Protein AF-A0A9Q0PUJ4-F1 (afdb_monomer_lite)

InterPro domains:
  IPR000008 C2 domain [PF00168] (41-94)
  IPR000008 C2 domain [PS50004] (23-96)
  IPR035892 C2 domain superfamily [G3DSA:2.60.40.150] (30-95)
  IPR035892 C2 domain superfamily [SSF49562] (28-93)
  IPR047259 QUIRKY-like [PTHR31425] (8-95)

Organism: NCBI:txid2511006

Sequence (96 aa):
MQKPPQSVDFALKETSPNIGAGSFTGDKLSCTYDLVEQMQYLYARVVKAKDLPPKDITGSCDPYVEVKLGNYKGVTKHFEKKSNPEWNQVFAFSKG

Foldseek 3Di:
DDDPPDPCVPPDDDDDDPPDDDDDPDDDDPDPVVVDDDKDKDKDWDFKAAQAAAPDPVRFDFDKDWDDDPPDIDIFDTHTRDRIDGGRDMDIDIPD

Radius of gyration: 27.59 Å; chains: 1; bounding box: 47×29×88 Å

Structure (mmCIF, N/CA/C/O backbone):
data_AF-A0A9Q0PUJ4-F1
#
_entry.id   AF-A0A9Q0PUJ4-F1
#
loop_
_atom_site.group_PDB
_atom_site.id
_atom_site.type_symbol
_atom_site.label_atom_id
_atom_site.label_alt_id
_atom_site.label_comp_id
_atom_site.label_asym_id
_atom_site.label_entity_id
_atom_site.label_seq_id
_atom_site.pdbx_PDB_ins_code
_atom_site.Cartn_x
_atom_site.Cartn_y
_atom_site.Cartn_z
_atom_site.occupancy
_atom_site.B_iso_or_equiv
_atom_site.auth_seq_id
_atom_site.auth_comp_id
_atom_site.auth_asym_id
_atom_site.auth_atom_id
_atom_site.pdbx_PDB_model_num
ATOM 1 N N . MET A 1 1 ? 16.363 16.997 64.646 1.00 42.81 1 MET A N 1
ATOM 2 C CA . MET A 1 1 ? 16.154 17.092 63.184 1.00 42.81 1 MET A CA 1
ATOM 3 C C . MET A 1 1 ? 14.896 16.305 62.844 1.00 42.81 1 MET A C 1
ATOM 5 O O . MET A 1 1 ? 14.885 15.102 63.058 1.00 42.81 1 MET A O 1
ATOM 9 N N . GLN A 1 2 ? 13.813 16.974 62.445 1.00 45.25 2 GLN A N 1
ATOM 10 C CA . GLN A 1 2 ? 12.527 16.342 62.117 1.00 45.25 2 GLN A CA 1
ATOM 11 C C . GLN A 1 2 ? 12.518 15.992 60.621 1.00 45.25 2 GLN A C 1
ATOM 13 O O . GLN A 1 2 ? 12.836 16.845 59.795 1.00 45.25 2 GLN A O 1
ATOM 18 N N . LYS A 1 3 ? 12.211 14.737 60.270 1.00 44.59 3 LYS A N 1
ATOM 19 C CA . LYS A 1 3 ? 12.087 14.296 58.872 1.00 44.59 3 LYS A CA 1
ATOM 20 C C . LYS A 1 3 ? 10.835 14.953 58.262 1.00 44.59 3 LYS A C 1
ATOM 22 O O . LYS A 1 3 ? 9.787 14.896 58.907 1.00 44.59 3 LYS A O 1
ATOM 27 N N . PRO A 1 4 ? 10.913 15.571 57.070 1.00 56.09 4 PRO A N 1
ATOM 28 C CA . PRO A 1 4 ? 9.744 16.177 56.442 1.00 56.09 4 PRO A CA 1
ATOM 29 C C . PRO A 1 4 ? 8.681 15.104 56.141 1.00 56.09 4 PRO A C 1
ATOM 31 O O . PRO A 1 4 ? 9.050 13.962 55.837 1.00 56.09 4 PRO A O 1
ATOM 34 N N . PRO A 1 5 ? 7.379 15.435 56.234 1.00 58.75 5 PRO A N 1
ATOM 35 C CA . PRO A 1 5 ? 6.312 14.508 55.883 1.00 58.75 5 PRO A CA 1
ATOM 36 C C . PRO A 1 5 ? 6.476 14.126 54.411 1.00 58.75 5 PRO A C 1
ATOM 38 O O . PRO A 1 5 ? 6.469 14.984 53.531 1.00 58.75 5 PRO A O 1
ATOM 41 N N . GLN A 1 6 ? 6.701 12.838 54.146 1.00 61.00 6 GLN A N 1
ATOM 42 C CA . GLN A 1 6 ? 6.769 12.336 52.779 1.00 61.00 6 GLN A CA 1
ATOM 43 C C . GLN A 1 6 ? 5.374 12.487 52.169 1.00 61.00 6 GLN A C 1
ATOM 45 O O . GLN A 1 6 ? 4.410 11.928 52.689 1.00 61.00 6 GLN A O 1
ATOM 50 N N . SER A 1 7 ? 5.274 13.290 51.111 1.00 62.78 7 SER A N 1
ATOM 51 C CA . SER A 1 7 ? 4.037 13.548 50.383 1.00 62.78 7 SER A CA 1
ATOM 52 C C . SER A 1 7 ? 3.465 12.235 49.854 1.00 62.78 7 SER A C 1
ATOM 54 O O . SER A 1 7 ? 4.031 11.579 48.980 1.00 62.78 7 SER A O 1
ATOM 56 N N . VAL A 1 8 ? 2.324 11.847 50.418 1.00 62.38 8 VAL A N 1
ATOM 57 C CA . VAL A 1 8 ? 1.567 10.632 50.075 1.00 62.38 8 VAL A CA 1
ATOM 58 C C . VAL A 1 8 ? 0.942 10.723 48.672 1.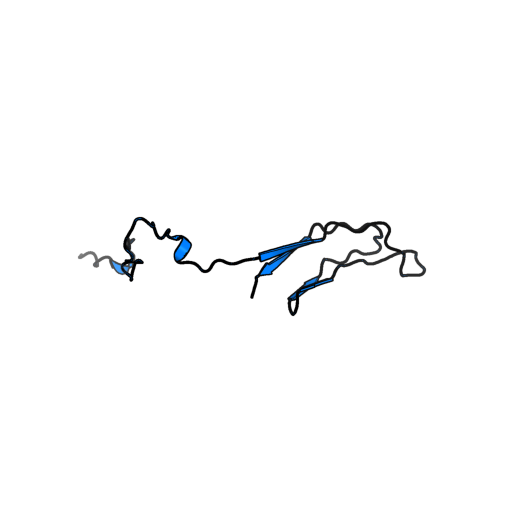00 62.38 8 VAL A C 1
ATOM 60 O O . VAL A 1 8 ? 0.361 9.758 48.189 1.00 62.38 8 VAL A O 1
ATOM 63 N N . ASP A 1 9 ? 1.101 11.866 48.000 1.00 65.44 9 ASP A N 1
ATOM 64 C CA . ASP A 1 9 ? 0.525 12.192 46.690 1.00 65.44 9 ASP A CA 1
ATOM 65 C C . ASP A 1 9 ? 1.052 11.327 45.537 1.00 65.44 9 ASP A C 1
ATOM 67 O O . ASP A 1 9 ? 0.404 11.224 44.500 1.00 65.44 9 ASP A O 1
ATOM 71 N N . PHE A 1 10 ? 2.205 10.674 45.714 1.00 66.12 10 PHE A N 1
ATOM 72 C CA . PHE A 1 10 ? 2.796 9.776 44.712 1.00 66.12 10 PHE A CA 1
ATOM 73 C C . PHE A 1 10 ? 2.670 8.290 45.074 1.00 66.12 10 PHE A C 1
ATOM 75 O O . PHE A 1 10 ? 3.253 7.441 44.398 1.00 66.12 10 PHE A O 1
ATOM 82 N N . ALA A 1 11 ? 1.953 7.948 46.150 1.00 77.94 11 ALA A N 1
ATOM 83 C CA . ALA A 1 11 ? 1.736 6.552 46.510 1.00 77.94 11 ALA A CA 1
ATOM 84 C C . ALA A 1 11 ? 0.830 5.868 45.471 1.00 77.94 11 ALA A C 1
ATOM 86 O O . ALA A 1 11 ? -0.177 6.432 45.044 1.00 77.94 11 ALA A O 1
ATOM 87 N N . LEU A 1 12 ? 1.179 4.634 45.084 1.00 63.22 12 LEU A N 1
ATOM 88 C CA . LEU A 1 12 ? 0.328 3.775 44.257 1.00 63.22 12 LEU A CA 1
ATOM 89 C C . LEU A 1 12 ? -1.033 3.616 44.945 1.00 63.22 12 LEU A C 1
ATOM 91 O O . LEU A 1 12 ? -1.151 2.934 45.961 1.00 63.22 12 LEU A O 1
ATOM 95 N N . LYS A 1 13 ? -2.053 4.275 44.395 1.00 73.06 13 LYS A N 1
ATOM 96 C CA . LYS A 1 13 ? -3.431 4.161 44.857 1.00 73.06 13 LYS A CA 1
ATOM 97 C C . LYS A 1 13 ? -4.136 3.139 43.985 1.00 73.06 13 LYS A C 1
ATOM 99 O O . LYS A 1 13 ? -4.393 3.396 42.811 1.00 73.06 13 LYS A O 1
ATOM 104 N N . GLU A 1 14 ? -4.456 1.991 44.563 1.00 74.69 14 GLU A N 1
ATOM 105 C CA . GLU A 1 14 ? -5.402 1.076 43.943 1.00 74.69 14 GLU A CA 1
ATOM 106 C C . GLU A 1 14 ? -6.743 1.807 43.819 1.00 74.69 14 GLU A C 1
ATOM 108 O O . GLU A 1 14 ? -7.297 2.312 44.800 1.00 74.69 14 GLU A O 1
ATOM 113 N N . THR A 1 15 ? -7.220 1.961 42.588 1.00 62.78 15 THR A N 1
ATOM 114 C CA . THR A 1 15 ? -8.531 2.551 42.327 1.00 62.78 15 THR A CA 1
ATOM 115 C C . THR A 1 15 ? -9.470 1.431 41.929 1.00 62.78 15 THR A C 1
ATOM 117 O O . THR A 1 15 ? -9.119 0.603 41.094 1.00 62.78 15 THR A O 1
ATOM 120 N N . SER A 1 16 ? -10.654 1.407 42.534 1.00 62.47 16 SER A N 1
ATOM 121 C CA . SER A 1 16 ? -11.752 0.515 42.166 1.00 62.47 16 SER A CA 1
ATOM 122 C C . SER A 1 16 ? -12.848 1.397 41.577 1.00 62.47 16 SER A C 1
ATOM 124 O O . SER A 1 16 ? -13.724 1.862 42.310 1.00 62.47 16 SER A O 1
ATOM 126 N N . PRO A 1 17 ? -12.761 1.755 40.287 1.00 58.28 17 PRO A N 1
ATOM 127 C CA . PRO A 1 17 ? -13.748 2.628 39.688 1.00 58.28 17 PRO A CA 1
ATOM 128 C C . PRO A 1 17 ? -15.067 1.850 39.618 1.00 58.28 17 PRO A C 1
ATOM 130 O O . PRO A 1 17 ? -15.087 0.682 39.234 1.00 58.28 17 PRO A O 1
ATOM 133 N N . ASN A 1 18 ? -16.174 2.473 40.018 1.00 62.56 18 ASN A N 1
ATOM 134 C CA . ASN A 1 18 ? -17.488 1.865 39.852 1.00 62.56 18 ASN A CA 1
ATOM 135 C C . ASN A 1 18 ? -17.955 2.119 38.417 1.00 62.56 18 ASN A C 1
ATOM 137 O O . ASN A 1 18 ? -18.533 3.163 38.122 1.00 62.56 18 ASN A O 1
ATOM 141 N N . ILE A 1 19 ? -17.643 1.183 37.521 1.00 61.47 19 ILE A N 1
ATOM 142 C CA . ILE A 1 19 ? -17.895 1.316 36.078 1.00 61.47 19 ILE A CA 1
ATOM 143 C C . ILE A 1 19 ? -19.234 0.691 35.657 1.00 61.47 19 ILE A C 1
ATOM 145 O O . ILE A 1 19 ? -19.467 0.424 34.485 1.00 61.47 19 ILE A O 1
ATOM 149 N N . GLY A 1 20 ? -20.136 0.474 36.619 1.00 59.16 20 GLY A N 1
ATOM 150 C CA . GLY A 1 20 ? -21.460 -0.110 36.415 1.00 59.16 20 GLY A CA 1
ATOM 151 C C . GLY A 1 20 ? -22.563 0.828 36.893 1.00 59.16 20 GLY A C 1
ATOM 152 O O . GLY A 1 20 ? -23.220 0.561 37.895 1.00 59.16 20 GLY A O 1
ATOM 153 N N . ALA A 1 21 ? -22.772 1.947 36.200 1.00 58.09 21 ALA A N 1
ATOM 154 C CA . ALA A 1 21 ? -23.895 2.841 36.474 1.00 58.09 21 ALA A CA 1
ATOM 155 C C . ALA A 1 21 ? -25.117 2.434 35.631 1.00 58.09 21 ALA A C 1
ATOM 157 O O . ALA A 1 21 ? -25.390 3.022 34.588 1.00 58.09 21 ALA A O 1
ATOM 158 N N . GLY A 1 22 ? -25.848 1.411 36.079 1.00 52.47 22 GLY A N 1
ATOM 159 C CA . GLY A 1 22 ? -27.151 1.052 35.514 1.00 52.47 22 GLY A CA 1
ATOM 160 C C . GLY A 1 22 ? -27.546 -0.387 35.815 1.00 52.47 22 GLY A C 1
ATOM 161 O O . GLY A 1 22 ? -26.961 -1.320 35.277 1.00 52.47 22 GLY A O 1
ATOM 162 N N . SER A 1 23 ? -28.544 -0.569 36.678 1.00 57.56 23 SER A N 1
ATOM 163 C CA . SER A 1 23 ? -29.145 -1.866 36.981 1.00 57.56 23 SER A CA 1
ATOM 164 C C . SER A 1 23 ? -29.649 -2.553 35.709 1.00 57.56 23 SER A C 1
ATOM 166 O O . SER A 1 23 ? -30.648 -2.126 35.134 1.00 57.56 23 SER A O 1
ATOM 168 N N . PHE A 1 24 ? -29.021 -3.660 35.321 1.00 48.34 24 PHE A N 1
ATOM 169 C CA . PHE A 1 24 ? -29.634 -4.649 34.442 1.00 48.34 24 PHE A CA 1
ATOM 170 C C . PHE A 1 24 ? -29.677 -5.971 35.197 1.00 48.34 24 PHE A C 1
ATOM 172 O O . PHE A 1 24 ? -28.663 -6.521 35.616 1.00 48.34 24 PHE A O 1
ATOM 179 N N . THR A 1 25 ? -30.892 -6.438 35.439 1.00 51.62 25 THR A N 1
ATOM 180 C CA . THR A 1 25 ? -31.193 -7.769 35.950 1.00 51.62 25 THR A CA 1
ATOM 181 C C . THR A 1 25 ? -30.501 -8.837 35.095 1.00 51.62 25 THR A C 1
ATOM 183 O O . THR A 1 25 ? -30.790 -8.931 33.905 1.00 51.62 25 THR A O 1
ATOM 186 N N . GLY A 1 26 ? -29.656 -9.662 35.717 1.00 52.47 26 GLY A N 1
ATOM 187 C CA . GLY A 1 26 ? -29.221 -10.959 35.186 1.00 52.47 26 GLY A CA 1
ATOM 188 C C . GLY A 1 26 ? -27.841 -10.983 34.524 1.00 52.47 26 GLY A C 1
ATOM 189 O O . GLY A 1 26 ? -27.671 -10.506 33.408 1.00 52.47 26 GLY A O 1
ATOM 190 N N . ASP A 1 27 ? -26.881 -11.596 35.224 1.00 50.97 27 ASP A N 1
ATOM 191 C CA . ASP A 1 27 ? -25.724 -12.354 34.716 1.00 50.97 27 ASP A CA 1
ATOM 192 C C . ASP A 1 27 ? -25.100 -11.925 33.381 1.00 50.97 27 ASP A C 1
ATOM 194 O O . ASP A 1 27 ? -24.857 -12.742 32.490 1.00 50.97 27 ASP A O 1
ATOM 198 N N . LYS A 1 28 ? -24.744 -10.648 33.246 1.00 55.88 28 LYS A N 1
ATOM 199 C CA . LYS A 1 28 ? -23.819 -10.229 32.196 1.00 55.88 28 LYS A CA 1
ATOM 200 C C . LYS A 1 28 ? -22.685 -9.440 32.819 1.00 55.88 28 LYS A C 1
ATOM 202 O O . LYS A 1 28 ? -22.821 -8.260 33.115 1.00 55.88 28 LYS A O 1
ATOM 207 N N . LEU A 1 29 ? -21.566 -10.132 33.035 1.00 55.47 29 LEU A N 1
ATOM 208 C CA . LEU A 1 29 ? -20.267 -9.527 33.305 1.00 55.47 29 LEU A CA 1
ATOM 209 C C . LEU A 1 29 ? -20.005 -8.497 32.197 1.00 55.47 29 LEU A C 1
ATOM 211 O O . LEU A 1 29 ? -19.622 -8.882 31.092 1.00 55.47 29 LEU A O 1
ATOM 215 N N . SER A 1 30 ? -20.252 -7.211 32.462 1.00 56.09 30 SER A N 1
ATOM 216 C CA . SER A 1 30 ? -19.765 -6.126 31.613 1.00 56.09 30 SER A CA 1
ATOM 217 C C . SER A 1 30 ? -18.250 -6.171 31.726 1.00 56.09 30 SER A C 1
ATOM 219 O O . SER A 1 30 ? -17.659 -5.721 32.712 1.00 56.09 30 SER A O 1
ATOM 221 N N . CYS A 1 31 ? -17.629 -6.884 30.797 1.00 62.09 31 CYS A N 1
ATOM 222 C CA . CYS A 1 31 ? -16.195 -7.054 30.779 1.00 62.09 31 CYS A CA 1
ATOM 223 C C . CYS A 1 31 ? -15.559 -5.667 30.655 1.00 62.09 31 CYS A C 1
ATOM 225 O O . CYS A 1 31 ? -16.120 -4.769 30.035 1.00 62.09 31 CYS A O 1
ATOM 227 N N . THR A 1 32 ? -14.380 -5.466 31.234 1.00 64.31 32 THR A N 1
ATOM 228 C CA . THR A 1 32 ? -13.643 -4.192 31.148 1.00 64.31 32 THR A CA 1
ATOM 229 C C . THR A 1 32 ? -13.419 -3.715 29.703 1.00 64.31 32 THR A C 1
ATOM 231 O O . THR A 1 32 ? -13.114 -2.546 29.485 1.00 64.31 32 THR A O 1
ATOM 234 N N . TYR A 1 33 ? -13.615 -4.596 28.715 1.00 58.88 33 TYR A N 1
ATOM 235 C CA . TYR A 1 33 ? -13.610 -4.295 27.285 1.00 58.88 33 TYR A CA 1
ATOM 236 C C . TYR A 1 33 ? -14.831 -3.494 26.792 1.00 58.88 33 TYR A C 1
ATOM 238 O O . TYR A 1 33 ? -14.738 -2.901 25.724 1.00 58.88 33 TYR A O 1
ATOM 246 N N . ASP A 1 34 ? -15.930 -3.410 27.551 1.00 66.12 34 ASP A N 1
ATOM 247 C CA . ASP A 1 34 ? -17.094 -2.565 27.217 1.00 66.12 34 ASP A CA 1
ATOM 248 C C . ASP A 1 34 ? -16.826 -1.063 27.464 1.00 66.12 34 ASP A C 1
ATOM 250 O O . ASP A 1 34 ? -17.624 -0.209 27.086 1.00 66.12 34 ASP A O 1
ATOM 254 N N . LEU A 1 35 ? -15.696 -0.725 28.097 1.00 78.12 35 LEU A N 1
ATOM 255 C CA . LEU A 1 35 ? -15.308 0.651 28.442 1.00 78.12 35 LEU A CA 1
ATOM 256 C C . LEU A 1 35 ? -14.534 1.364 27.335 1.00 78.12 35 LEU A C 1
ATOM 258 O O . LEU A 1 35 ? -14.207 2.544 27.465 1.00 78.12 35 LEU A O 1
ATOM 262 N N . VAL A 1 36 ? -14.185 0.633 26.280 1.00 76.56 36 VAL A N 1
ATOM 263 C CA . VAL A 1 36 ? -13.432 1.145 25.142 1.00 76.56 36 VAL A CA 1
ATOM 264 C C . VAL A 1 36 ? -14.270 1.007 23.882 1.00 76.56 36 VAL A C 1
ATOM 266 O O . VAL A 1 36 ? -14.959 0.010 23.675 1.00 76.56 36 VAL A O 1
ATOM 269 N N . GLU A 1 37 ? -14.217 2.022 23.027 1.00 79.88 37 GLU A N 1
ATOM 270 C CA . GLU A 1 37 ? -14.904 1.981 21.743 1.00 79.88 37 GLU A CA 1
ATOM 271 C C . GLU A 1 37 ? -14.285 0.896 20.851 1.00 79.88 37 GLU A C 1
ATOM 273 O O . GLU A 1 37 ? -13.067 0.838 20.656 1.00 79.88 37 GLU A O 1
ATOM 278 N N . GLN A 1 38 ? -15.126 0.016 20.302 1.00 80.88 38 GLN A N 1
ATOM 279 C CA . GLN A 1 38 ? -14.673 -1.011 19.370 1.00 80.88 38 GLN A CA 1
ATOM 280 C C . GLN A 1 38 ? -14.231 -0.372 18.051 1.00 80.88 38 GLN A C 1
ATOM 282 O O . GLN A 1 38 ? -15.055 0.027 17.229 1.00 80.88 38 GLN A O 1
ATOM 287 N N . MET A 1 39 ? -12.921 -0.338 17.811 1.00 86.12 39 MET A N 1
ATOM 288 C CA . MET A 1 39 ? -12.369 0.131 16.543 1.00 86.12 39 MET A CA 1
ATOM 289 C C . MET A 1 39 ? -12.351 -0.990 15.502 1.00 86.12 39 MET A C 1
ATOM 291 O 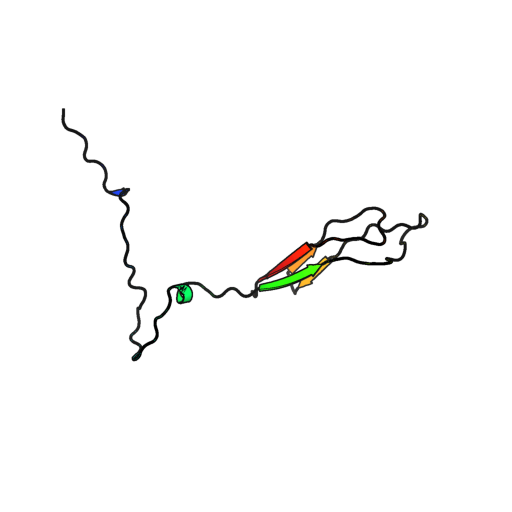O . MET A 1 39 ? -11.796 -2.067 15.722 1.00 86.12 39 MET A O 1
ATOM 295 N N . GLN A 1 40 ? -12.942 -0.724 14.339 1.00 89.19 40 GLN A N 1
ATOM 296 C CA . GLN A 1 40 ? -12.921 -1.629 13.190 1.00 89.19 40 GLN A CA 1
ATOM 297 C C . GLN A 1 40 ? -11.923 -1.117 12.155 1.00 89.19 40 GLN A C 1
ATOM 299 O O . GLN A 1 40 ? -11.919 0.071 11.833 1.00 89.19 40 GLN A O 1
ATOM 304 N N . TYR A 1 41 ? -11.111 -2.016 11.599 1.00 93.56 41 TYR A N 1
ATOM 305 C CA . TYR A 1 41 ? -10.133 -1.685 10.567 1.00 93.56 41 TYR A CA 1
ATOM 306 C C . TYR A 1 41 ? -10.326 -2.542 9.318 1.00 93.56 41 TYR A C 1
ATOM 308 O O . TYR A 1 41 ? -10.523 -3.754 9.405 1.00 93.56 41 TYR A O 1
ATOM 316 N N . LEU A 1 42 ? -10.200 -1.916 8.149 1.00 94.56 42 LEU A N 1
ATOM 317 C CA . LEU A 1 42 ? -9.985 -2.596 6.878 1.00 94.56 42 LEU A CA 1
ATOM 318 C C . LEU A 1 42 ? -8.484 -2.634 6.586 1.00 94.56 42 LEU A C 1
ATOM 320 O O . LEU A 1 42 ? -7.839 -1.590 6.495 1.00 94.56 42 LEU A O 1
ATOM 324 N N . TYR A 1 43 ? -7.937 -3.832 6.391 1.00 96.44 43 TYR A N 1
ATOM 325 C CA . TYR A 1 43 ? -6.536 -4.021 6.028 1.00 96.44 43 TYR A CA 1
ATOM 326 C C . TYR A 1 43 ? -6.400 -4.324 4.536 1.00 96.44 43 TYR A C 1
ATOM 328 O O . TYR A 1 43 ? -7.010 -5.263 4.029 1.00 96.44 43 TYR A O 1
ATOM 336 N N . ALA A 1 44 ? -5.555 -3.568 3.839 1.00 96.94 44 ALA A N 1
ATOM 337 C CA . ALA A 1 44 ? -5.203 -3.809 2.444 1.00 96.94 44 ALA A CA 1
ATOM 338 C C . ALA A 1 44 ? -3.699 -4.071 2.329 1.00 96.94 44 ALA A C 1
ATOM 340 O O . ALA A 1 44 ? -2.884 -3.211 2.662 1.00 96.94 44 ALA A O 1
ATOM 341 N N . ARG A 1 45 ? -3.312 -5.256 1.846 1.00 98.06 45 ARG A N 1
ATOM 342 C CA . ARG A 1 45 ? -1.903 -5.623 1.647 1.00 98.06 45 ARG A CA 1
ATOM 343 C C . ARG A 1 45 ? -1.529 -5.561 0.172 1.00 98.06 45 ARG A C 1
ATOM 345 O O . ARG A 1 45 ? -1.971 -6.387 -0.622 1.00 98.06 45 ARG A O 1
ATOM 352 N N . VAL A 1 46 ? -0.636 -4.641 -0.174 1.00 98.25 46 VAL A N 1
ATOM 353 C CA . VAL A 1 46 ? 0.015 -4.595 -1.484 1.00 98.25 46 VAL A CA 1
ATOM 354 C C . VAL A 1 46 ? 1.231 -5.517 -1.442 1.00 98.25 46 VAL A C 1
ATOM 356 O O . VAL A 1 46 ? 2.253 -5.201 -0.832 1.00 98.25 46 VAL A O 1
ATOM 359 N N . VAL A 1 47 ? 1.111 -6.694 -2.059 1.00 98.38 47 VAL A N 1
ATOM 360 C CA . VAL A 1 47 ? 2.173 -7.712 -2.054 1.00 98.38 47 VAL A CA 1
ATOM 361 C C . VAL A 1 47 ? 3.196 -7.421 -3.148 1.00 98.38 47 VAL A C 1
ATOM 363 O O . VAL A 1 47 ? 4.332 -7.062 -2.840 1.00 98.38 47 VAL A O 1
ATOM 366 N N . LYS A 1 48 ? 2.797 -7.558 -4.418 1.00 97.38 48 LYS A N 1
ATOM 367 C CA . LYS A 1 48 ? 3.670 -7.420 -5.589 1.00 97.38 48 LYS A CA 1
ATOM 368 C C . LYS A 1 48 ? 2.893 -7.194 -6.879 1.00 97.38 48 LYS A C 1
ATOM 370 O O . LYS A 1 48 ? 1.698 -7.476 -6.924 1.00 97.38 48 LYS A O 1
ATOM 375 N N . ALA A 1 49 ? 3.600 -6.763 -7.916 1.00 95.56 49 ALA A N 1
ATOM 376 C CA . ALA A 1 49 ? 3.142 -6.803 -9.300 1.00 95.56 49 ALA A CA 1
ATOM 377 C C . ALA A 1 49 ? 4.093 -7.669 -10.136 1.00 95.56 49 ALA A C 1
ATOM 379 O O . ALA A 1 49 ? 5.230 -7.926 -9.729 1.00 95.56 49 ALA A O 1
ATOM 380 N N . LYS A 1 50 ? 3.612 -8.141 -11.284 1.00 93.81 50 LYS A N 1
ATOM 381 C CA . LYS A 1 50 ? 4.394 -8.934 -12.232 1.00 93.81 50 LYS A CA 1
ATOM 382 C C . LYS A 1 50 ? 4.209 -8.399 -13.638 1.00 93.81 50 LYS A C 1
ATOM 384 O O . LYS A 1 50 ? 3.118 -7.928 -13.955 1.00 93.81 50 LYS A O 1
ATOM 389 N N . ASP A 1 51 ? 5.269 -8.503 -14.430 1.00 91.19 51 ASP A N 1
ATOM 390 C CA . ASP A 1 51 ? 5.266 -8.227 -15.868 1.00 91.19 51 ASP A CA 1
ATOM 391 C C . ASP A 1 51 ? 4.679 -6.850 -16.212 1.00 91.19 51 ASP A C 1
ATOM 393 O O . ASP A 1 51 ? 3.897 -6.693 -17.151 1.00 91.19 51 ASP A O 1
ATOM 397 N N . LEU A 1 52 ? 5.040 -5.830 -15.423 1.00 89.25 52 LEU A N 1
ATOM 398 C CA . LEU A 1 52 ? 4.602 -4.467 -15.697 1.00 89.25 52 LEU A CA 1
ATOM 399 C C . LEU A 1 52 ? 5.158 -4.010 -17.054 1.00 89.25 52 LEU A C 1
ATOM 401 O O . LEU A 1 52 ? 6.374 -4.121 -17.269 1.00 89.25 52 LEU A O 1
ATOM 405 N N . PRO A 1 53 ? 4.298 -3.481 -17.946 1.00 85.06 53 PRO A N 1
ATOM 406 C CA . PRO A 1 53 ? 4.711 -3.056 -19.274 1.00 85.06 53 PRO A CA 1
ATOM 407 C C . PRO A 1 53 ? 5.689 -1.889 -19.148 1.00 85.06 53 PRO A C 1
ATOM 409 O O . PRO A 1 53 ? 5.466 -1.031 -18.297 1.00 85.06 53 PRO A O 1
ATOM 412 N N . PRO A 1 54 ? 6.754 -1.831 -19.960 1.00 79.50 54 PRO A N 1
ATOM 413 C CA . PRO A 1 54 ? 7.690 -0.717 -19.937 1.00 7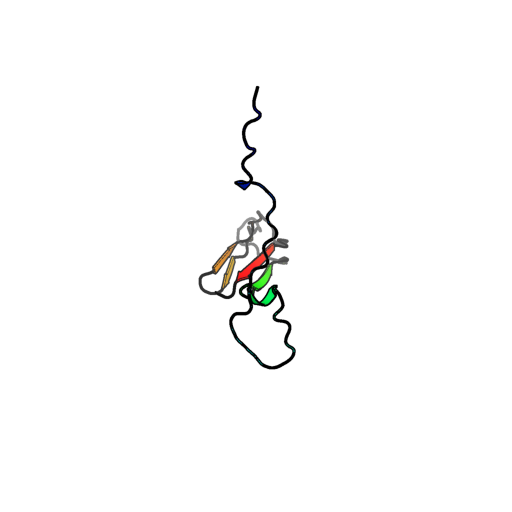9.50 54 PRO A CA 1
ATOM 414 C C . PRO A 1 54 ? 6.990 0.584 -20.341 1.00 79.50 54 PRO A C 1
ATOM 416 O O . PRO A 1 54 ? 6.201 0.608 -21.285 1.00 79.50 54 PRO A O 1
ATOM 419 N N . LYS A 1 55 ? 7.280 1.665 -19.617 1.00 71.56 55 LYS A N 1
ATOM 420 C CA . LYS A 1 55 ? 6.688 2.985 -19.860 1.00 71.56 55 LYS A CA 1
ATOM 421 C C . LYS A 1 55 ? 7.562 3.831 -20.784 1.00 71.56 55 LYS A C 1
ATOM 423 O O . LYS A 1 55 ? 7.027 4.597 -21.578 1.00 71.56 55 LYS A O 1
ATOM 428 N N . ASP A 1 56 ? 8.881 3.648 -20.715 1.00 65.75 56 ASP A N 1
ATOM 429 C CA . ASP A 1 56 ? 9.853 4.473 -21.433 1.00 65.75 56 ASP A CA 1
ATOM 430 C C . ASP A 1 56 ? 10.621 3.692 -22.511 1.00 65.75 56 ASP A C 1
ATOM 432 O O . ASP A 1 56 ? 10.749 2.469 -22.456 1.00 65.75 56 ASP A O 1
ATOM 436 N N . ILE A 1 57 ? 11.211 4.428 -23.463 1.00 60.78 57 ILE A N 1
ATOM 437 C CA . ILE A 1 57 ? 12.019 3.928 -24.600 1.00 60.78 57 ILE A CA 1
ATOM 438 C C . ILE A 1 57 ? 13.183 3.023 -24.139 1.00 60.78 57 ILE A C 1
ATOM 440 O O . ILE A 1 57 ? 13.651 2.167 -24.882 1.00 60.78 57 ILE A O 1
ATOM 444 N N . THR A 1 58 ? 13.629 3.176 -22.888 1.00 65.81 58 THR A N 1
ATOM 445 C CA . THR A 1 58 ? 14.673 2.350 -22.257 1.00 65.81 58 THR A CA 1
ATOM 446 C C . THR A 1 58 ? 14.165 1.010 -21.708 1.00 65.81 58 THR A C 1
ATOM 448 O O . THR A 1 58 ? 14.950 0.251 -21.143 1.00 65.81 58 THR A O 1
ATOM 451 N N . GLY A 1 59 ? 12.876 0.692 -21.867 1.00 62.25 59 GLY A N 1
ATOM 452 C CA . GLY A 1 59 ? 12.307 -0.600 -21.480 1.00 62.25 59 GLY A CA 1
ATOM 453 C C . GLY A 1 59 ? 12.053 -0.746 -19.979 1.00 62.25 59 GLY A C 1
ATOM 454 O O . GLY A 1 59 ? 11.991 -1.866 -19.476 1.00 62.25 59 GLY A O 1
ATOM 455 N N . SER A 1 60 ? 11.925 0.363 -19.247 1.00 66.00 60 SER A N 1
ATOM 456 C CA . SER A 1 60 ? 11.808 0.340 -17.792 1.00 66.00 60 SER A CA 1
ATOM 457 C C . SER A 1 60 ? 10.615 1.112 -17.248 1.00 66.00 60 SER A C 1
ATOM 459 O O . SER A 1 60 ? 10.046 1.967 -17.922 1.00 66.00 60 SER A O 1
ATOM 461 N N . CYS A 1 61 ? 10.223 0.750 -16.028 1.00 77.94 61 CYS A N 1
ATOM 462 C CA . CYS A 1 61 ? 9.113 1.330 -15.286 1.00 77.94 61 CYS A CA 1
ATOM 463 C C . CYS A 1 61 ? 9.541 1.630 -13.862 1.00 77.94 61 CYS A C 1
ATOM 465 O O . CYS A 1 61 ? 10.212 0.797 -13.250 1.00 77.94 61 CYS A O 1
ATOM 467 N N . ASP A 1 62 ? 9.055 2.747 -13.326 1.00 88.69 62 ASP A N 1
ATOM 468 C CA . ASP A 1 62 ? 9.266 3.131 -11.934 1.00 88.69 62 ASP A CA 1
ATOM 469 C C . ASP A 1 62 ? 7.967 2.936 -11.129 1.00 88.69 62 ASP A C 1
ATOM 471 O O . ASP A 1 62 ? 7.194 3.883 -10.941 1.00 88.69 62 ASP A O 1
ATOM 475 N N . PRO A 1 63 ? 7.612 1.695 -10.740 1.00 93.19 63 PRO A N 1
ATOM 476 C CA . PRO A 1 63 ? 6.277 1.411 -10.237 1.00 93.19 63 PRO A CA 1
ATOM 477 C C . PRO A 1 63 ? 6.075 1.844 -8.785 1.00 93.19 63 PRO A C 1
ATOM 479 O O . PRO A 1 63 ? 6.943 1.685 -7.922 1.00 93.19 63 PRO A O 1
ATOM 482 N N . TYR A 1 64 ? 4.847 2.266 -8.497 1.00 96.00 64 TYR A N 1
ATOM 483 C CA . TYR A 1 64 ? 4.294 2.446 -7.158 1.00 96.00 64 TYR A CA 1
ATOM 484 C C . TYR A 1 64 ? 2.787 2.150 -7.186 1.00 96.00 64 TYR A C 1
ATOM 486 O O . TYR A 1 64 ? 2.172 2.126 -8.253 1.00 96.00 64 TYR A O 1
ATOM 494 N N . VAL A 1 65 ? 2.185 1.924 -6.018 1.00 97.31 65 VAL A N 1
ATOM 495 C CA . VAL A 1 65 ? 0.741 1.707 -5.865 1.00 97.31 65 VAL A CA 1
ATOM 496 C C . VAL A 1 65 ? 0.161 2.783 -4.957 1.00 97.31 65 VAL A C 1
ATOM 498 O O . VAL A 1 65 ? 0.701 3.072 -3.890 1.00 97.31 65 VAL A O 1
ATOM 501 N N . GLU A 1 66 ? -0.961 3.359 -5.378 1.00 97.38 66 GLU A N 1
ATOM 502 C CA . GLU A 1 66 ? -1.787 4.253 -4.571 1.00 97.38 66 GLU A CA 1
ATOM 503 C C . GLU A 1 66 ? -3.069 3.521 -4.158 1.00 97.38 66 GLU A C 1
ATOM 505 O O . GLU A 1 66 ? -3.831 3.064 -5.008 1.00 97.38 66 GLU A O 1
ATOM 510 N N . VAL A 1 67 ? -3.307 3.413 -2.851 1.00 97.44 67 VAL A N 1
ATOM 511 C CA . VAL 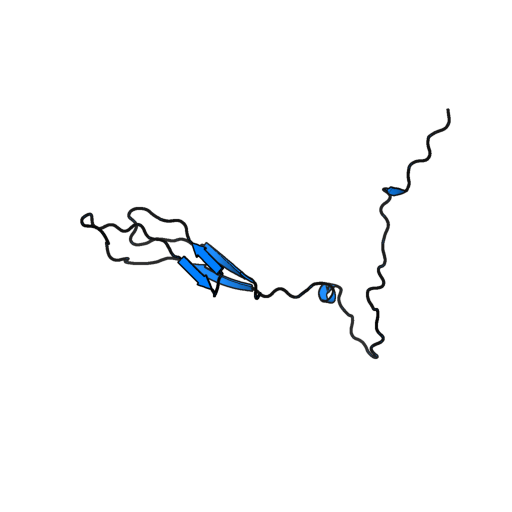A 1 67 ? -4.517 2.828 -2.266 1.00 97.44 67 VAL A CA 1
ATOM 512 C C . VAL A 1 67 ? -5.412 3.960 -1.772 1.00 97.44 67 VAL A C 1
ATOM 514 O O . VAL A 1 67 ? -4.970 4.809 -0.996 1.00 97.44 67 VAL A O 1
ATOM 517 N N . LYS A 1 68 ? -6.670 3.968 -2.218 1.00 96.00 68 LYS A N 1
ATOM 518 C CA . LYS A 1 68 ? -7.679 4.973 -1.864 1.00 96.00 68 LYS A CA 1
ATOM 519 C C . LYS A 1 68 ? -8.912 4.316 -1.251 1.00 96.00 68 LYS A C 1
ATOM 521 O O . LYS A 1 68 ? -9.431 3.358 -1.818 1.00 96.00 68 LYS A O 1
ATOM 526 N N . LEU A 1 69 ? -9.397 4.864 -0.140 1.00 93.44 69 LEU A N 1
ATOM 527 C CA . LEU A 1 69 ? -10.668 4.492 0.487 1.00 93.44 69 LEU A CA 1
ATOM 528 C C . LEU A 1 69 ? -11.397 5.769 0.916 1.00 93.44 69 LEU A C 1
ATOM 530 O O . LEU A 1 69 ? -11.048 6.374 1.926 1.00 93.44 69 LEU A O 1
ATOM 534 N N . GLY A 1 70 ? -12.384 6.212 0.133 1.00 91.00 70 GLY A N 1
ATOM 535 C CA . GLY A 1 70 ? -13.009 7.522 0.342 1.00 91.00 70 GLY A CA 1
ATOM 536 C C . GLY A 1 70 ? -11.959 8.640 0.326 1.00 91.00 70 GLY A C 1
ATOM 537 O O . GLY A 1 70 ? -11.255 8.813 -0.668 1.00 91.00 70 GLY A O 1
ATOM 538 N N . ASN A 1 71 ? -11.824 9.353 1.449 1.00 90.62 71 ASN A N 1
ATOM 539 C CA . ASN A 1 71 ? -10.842 10.429 1.627 1.00 90.62 71 ASN A CA 1
ATOM 540 C C . ASN A 1 71 ? -9.449 9.933 2.055 1.00 90.62 71 ASN A C 1
ATOM 542 O O . ASN A 1 71 ? -8.494 10.711 2.053 1.00 90.62 71 ASN A O 1
ATOM 546 N N . TYR A 1 72 ? -9.305 8.658 2.424 1.00 91.94 72 TYR A N 1
ATOM 547 C CA . TYR A 1 72 ? -8.009 8.096 2.786 1.00 91.94 72 TYR A CA 1
ATOM 548 C C . TYR A 1 72 ? -7.187 7.790 1.537 1.00 91.94 72 TYR A C 1
ATOM 550 O O . TYR A 1 72 ? -7.683 7.188 0.582 1.00 91.94 72 TYR A O 1
ATOM 558 N N . LYS A 1 73 ? -5.902 8.153 1.576 1.00 95.00 73 LYS A N 1
ATOM 559 C CA . LYS A 1 73 ? -4.925 7.870 0.524 1.00 95.00 73 LYS A CA 1
ATOM 560 C C . LYS A 1 73 ? -3.616 7.390 1.144 1.00 95.00 73 LYS A C 1
ATOM 562 O O . LYS A 1 73 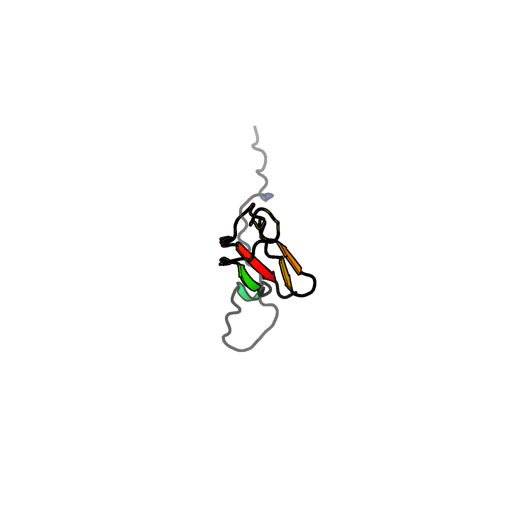? -3.050 8.063 1.999 1.00 95.00 73 LYS A O 1
ATOM 567 N N . GLY A 1 74 ? -3.126 6.246 0.679 1.00 95.75 74 GLY A N 1
ATOM 568 C CA . GLY A 1 74 ? -1.819 5.695 1.024 1.00 95.75 74 GLY A CA 1
ATOM 569 C C . GLY A 1 74 ? -1.030 5.368 -0.238 1.00 95.75 74 GLY A C 1
ATOM 570 O O . GLY A 1 74 ? -1.603 4.914 -1.224 1.00 95.75 74 GLY A O 1
ATOM 571 N N . VAL A 1 75 ? 0.278 5.610 -0.227 1.00 97.44 75 VAL A N 1
ATOM 572 C CA . VAL A 1 75 ? 1.157 5.356 -1.376 1.00 97.44 75 VAL A CA 1
ATOM 573 C C . VAL A 1 75 ? 2.298 4.446 -0.935 1.00 97.44 75 VAL A C 1
ATOM 575 O O . VAL A 1 75 ? 2.825 4.589 0.172 1.00 97.44 75 VAL A O 1
ATOM 578 N N . THR A 1 76 ? 2.655 3.469 -1.764 1.00 98.06 76 THR A N 1
ATOM 579 C CA . THR A 1 76 ? 3.817 2.614 -1.506 1.00 98.06 76 THR A CA 1
ATOM 580 C C . THR A 1 76 ? 5.120 3.325 -1.852 1.00 98.06 76 THR A C 1
ATOM 582 O O . THR A 1 76 ? 5.129 4.296 -2.606 1.00 98.06 76 THR A O 1
ATOM 585 N N . LYS A 1 77 ? 6.260 2.793 -1.399 1.00 95.19 77 LYS A N 1
ATOM 586 C CA . LYS A 1 77 ? 7.554 3.201 -1.973 1.00 95.19 77 LYS A CA 1
ATOM 587 C C . LYS A 1 77 ? 7.562 3.006 -3.495 1.00 95.19 77 LYS A C 1
ATOM 589 O O . LYS A 1 77 ? 6.949 2.060 -4.004 1.00 95.19 77 LYS A O 1
ATOM 594 N N . HIS A 1 78 ? 8.268 3.883 -4.196 1.00 93.06 78 HIS A N 1
ATOM 595 C CA . HIS A 1 78 ? 8.563 3.688 -5.608 1.00 93.06 78 HIS A CA 1
ATOM 596 C C . HIS A 1 78 ? 9.766 2.752 -5.754 1.00 93.06 78 HIS A C 1
ATOM 598 O O . HIS A 1 78 ? 10.627 2.677 -4.873 1.00 93.06 78 HIS A O 1
ATOM 604 N N . PHE A 1 79 ? 9.808 2.019 -6.857 1.00 92.25 79 PHE A N 1
ATOM 605 C CA . PHE A 1 79 ? 11.018 1.354 -7.322 1.00 92.25 79 PHE A CA 1
ATOM 606 C C . PHE A 1 79 ? 11.478 2.027 -8.601 1.00 92.25 79 PHE A C 1
ATOM 608 O O . PHE A 1 79 ? 10.637 2.477 -9.364 1.00 92.25 79 PHE A O 1
ATOM 615 N N . GLU A 1 80 ? 12.781 2.045 -8.847 1.00 90.31 80 GLU A N 1
ATOM 616 C CA . GLU A 1 80 ? 13.330 2.444 -10.138 1.00 90.31 80 GLU A CA 1
ATOM 617 C C . GLU A 1 80 ? 13.472 1.217 -11.033 1.00 90.31 80 GLU A C 1
ATOM 619 O O . GLU A 1 80 ? 13.952 0.166 -10.590 1.00 90.31 80 GLU A O 1
ATOM 624 N N . LYS A 1 81 ? 13.087 1.357 -12.298 1.00 87.56 81 LYS A N 1
ATOM 625 C CA . LYS A 1 81 ? 13.414 0.420 -13.373 1.00 87.56 81 LYS A CA 1
ATOM 626 C C . LYS A 1 81 ? 13.075 -1.048 -13.076 1.00 87.56 81 LYS A C 1
ATOM 628 O O . LYS A 1 81 ? 13.842 -1.963 -13.384 1.00 87.56 81 LYS A O 1
ATOM 633 N N . LYS A 1 82 ? 11.917 -1.303 -12.459 1.00 88.94 82 LYS A N 1
ATOM 634 C CA . LYS A 1 82 ? 11.539 -2.624 -11.934 1.00 88.94 82 LYS A CA 1
ATOM 635 C C . LYS A 1 82 ? 10.180 -3.088 -12.451 1.00 88.94 82 LYS A C 1
ATOM 637 O O . LYS A 1 82 ? 9.148 -2.659 -11.962 1.00 88.94 82 LYS A O 1
ATOM 642 N N . SER A 1 83 ? 10.168 -4.044 -13.383 1.00 90.25 83 SER A N 1
ATOM 643 C CA . SER A 1 83 ? 8.919 -4.621 -13.926 1.00 90.25 83 SER A CA 1
ATOM 644 C C . SER A 1 83 ? 8.220 -5.605 -12.964 1.00 90.25 83 SER A C 1
ATOM 646 O O . SER A 1 83 ? 7.006 -5.783 -13.014 1.00 90.25 83 SER A O 1
ATOM 648 N N . ASN A 1 84 ? 8.969 -6.189 -12.020 1.00 93.56 84 ASN A N 1
ATOM 649 C CA . ASN A 1 84 ? 8.470 -7.149 -11.025 1.00 93.56 84 ASN A CA 1
ATOM 650 C C . ASN A 1 84 ? 8.714 -6.645 -9.583 1.00 93.56 84 ASN A C 1
ATOM 652 O O . ASN A 1 84 ? 9.602 -7.149 -8.886 1.00 93.56 84 ASN A O 1
ATOM 656 N N . PRO A 1 85 ? 8.026 -5.579 -9.138 1.00 95.00 85 PRO A N 1
ATOM 657 C CA . PRO A 1 85 ? 8.197 -5.009 -7.802 1.00 95.00 85 PRO A CA 1
ATOM 658 C C . PRO A 1 85 ? 7.498 -5.842 -6.718 1.00 95.00 85 PRO A C 1
ATOM 660 O O . PRO A 1 85 ? 6.387 -6.332 -6.907 1.00 95.00 85 PRO A O 1
ATOM 663 N N . GLU A 1 86 ? 8.116 -5.924 -5.537 1.00 97.62 86 GLU A N 1
ATOM 664 C CA . GLU A 1 86 ? 7.511 -6.499 -4.331 1.00 97.62 86 GLU A CA 1
ATOM 665 C C . GLU A 1 86 ? 7.528 -5.455 -3.210 1.00 97.62 86 GLU A C 1
ATOM 667 O O . GLU A 1 86 ? 8.594 -4.995 -2.792 1.00 97.62 86 GLU A O 1
ATOM 672 N N . TRP A 1 87 ? 6.349 -5.061 -2.731 1.00 98.06 87 TRP A N 1
ATOM 673 C CA . TRP A 1 87 ? 6.203 -4.049 -1.681 1.00 98.06 87 TRP A CA 1
ATOM 674 C C . TRP A 1 87 ? 6.008 -4.668 -0.307 1.00 98.06 87 TRP A C 1
ATOM 676 O O . TRP A 1 87 ? 6.611 -4.195 0.651 1.00 98.06 87 TRP A O 1
ATOM 686 N N . ASN A 1 88 ? 5.184 -5.717 -0.213 1.00 97.94 88 ASN A N 1
ATOM 687 C CA . ASN A 1 88 ? 4.768 -6.318 1.057 1.00 97.94 88 ASN A CA 1
ATOM 688 C C . ASN A 1 88 ? 4.280 -5.283 2.091 1.00 97.94 88 ASN A C 1
ATOM 690 O O . ASN A 1 88 ? 4.513 -5.434 3.288 1.00 97.94 88 ASN A O 1
ATOM 694 N N . GLN A 1 89 ? 3.590 -4.241 1.627 1.00 98.19 89 GLN A N 1
ATOM 695 C CA . GLN A 1 89 ? 3.135 -3.125 2.452 1.00 98.19 89 GLN A CA 1
ATOM 696 C C . GLN A 1 89 ? 1.664 -3.309 2.832 1.00 98.19 89 GLN A C 1
ATOM 698 O O . GLN A 1 89 ? 0.837 -3.632 1.980 1.00 98.19 89 GLN A O 1
ATOM 703 N N . VAL A 1 90 ? 1.338 -3.103 4.108 1.00 98.00 90 VAL A N 1
ATOM 704 C CA . VAL A 1 90 ? -0.035 -3.165 4.628 1.00 98.00 90 VAL A CA 1
ATOM 705 C C . VAL A 1 90 ? -0.513 -1.754 4.947 1.00 98.00 90 VAL A C 1
ATOM 707 O O . VAL A 1 90 ? 0.183 -0.997 5.618 1.00 98.00 90 VAL A O 1
ATOM 710 N N . P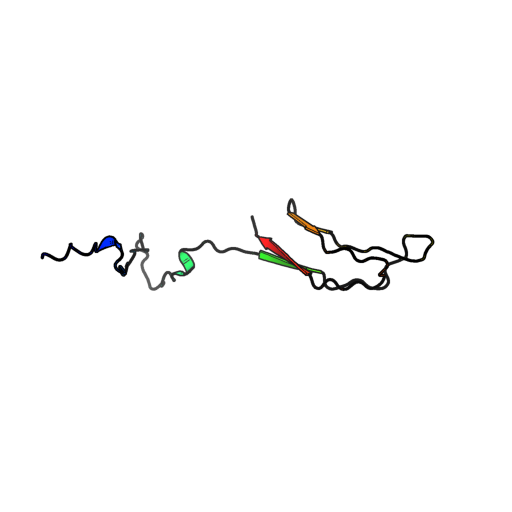HE A 1 91 ? -1.708 -1.423 4.477 1.00 97.31 91 PHE A N 1
ATOM 711 C CA . PHE A 1 91 ? -2.458 -0.231 4.847 1.00 97.31 91 PHE A CA 1
ATOM 712 C C . PHE A 1 91 ? -3.602 -0.647 5.767 1.00 97.31 91 PHE A C 1
ATOM 714 O O . PHE A 1 91 ? -4.249 -1.664 5.515 1.00 97.31 91 PHE A O 1
ATOM 721 N N . ALA A 1 92 ? -3.845 0.129 6.817 1.00 95.62 92 ALA A N 1
ATOM 722 C CA . ALA A 1 92 ? -4.968 -0.058 7.724 1.00 95.62 92 ALA A CA 1
ATOM 723 C C . ALA A 1 92 ? -5.842 1.195 7.682 1.00 95.62 92 ALA A C 1
ATOM 725 O O . ALA A 1 92 ? -5.343 2.305 7.869 1.00 95.62 92 ALA A O 1
ATOM 726 N N . PHE A 1 93 ? -7.133 1.013 7.434 1.00 93.62 93 PHE A N 1
ATOM 727 C CA . PHE A 1 93 ? -8.116 2.088 7.394 1.00 93.62 93 PHE A CA 1
ATOM 728 C C . PHE A 1 93 ? -9.111 1.873 8.523 1.00 93.62 93 PHE A C 1
ATOM 730 O O . PHE A 1 93 ? -9.779 0.841 8.547 1.00 93.62 93 PHE A O 1
ATOM 737 N N . SER A 1 94 ? -9.206 2.810 9.463 1.00 90.50 94 SER A N 1
ATOM 738 C CA . SER A 1 94 ? -10.260 2.771 10.477 1.00 90.50 94 SER A CA 1
ATOM 739 C C . SER A 1 94 ? -11.613 3.034 9.825 1.00 90.50 94 SER A C 1
ATOM 741 O O . SER A 1 94 ? -11.729 3.891 8.944 1.00 90.50 94 SER A O 1
ATOM 743 N N . LYS A 1 95 ? -12.645 2.324 10.276 1.00 79.25 95 LYS A N 1
ATOM 744 C CA . LYS A 1 95 ? -14.030 2.733 10.053 1.00 79.25 95 LYS A CA 1
ATOM 745 C C . LYS A 1 95 ? -14.225 4.052 10.804 1.00 79.25 95 LYS A C 1
ATOM 747 O O . LYS A 1 95 ? -14.098 4.066 12.024 1.00 79.25 95 LYS A O 1
ATOM 752 N N . GLY A 1 96 ? -14.372 5.140 10.050 1.00 69.81 96 GLY A N 1
ATOM 753 C CA . GLY A 1 96 ? -14.659 6.468 10.595 1.00 69.81 96 GLY A CA 1
ATOM 754 C C . GLY A 1 96 ? -16.079 6.593 11.115 1.00 69.81 96 GLY A C 1
ATOM 755 O O . GLY A 1 96 ? -16.895 5.679 10.842 1.00 69.81 96 GLY A O 1
#

pLDDT: mean 78.56, std 17.16, range [42.81, 98.38]

Secondary structure (DSSP, 8-state):
-PPPPP-GGGS----------S---S-----GGGGS----EEEEEEEE--SPPP-STTS------EEEETTEEEEPPP-SS-SS-EEEEEEEEE--